Protein AF-A0A938GRR5-F1 (afdb_monomer)

Secondary structure (DSSP, 8-state):
-HHHHHHTTPPEEEESTT-SSHHHHHHT-TT-HHHHHHHHHT--HHHHHHHHHHTSTTEEEE---SSHHHHHHHHTTSSS---HHHHHHHHHHS------HHHHHHHHHHSSTTHHHHHHTGGGS-HHHHGGG-

Solvent-accessible surface area (backbone atoms only — not comparable to full-atom values): 8028 Å² total; per-residue (Å²): 108,71,71,59,33,54,78,66,76,43,75,40,74,42,72,54,74,55,56,98,42,62,63,64,55,52,74,27,23,86,76,43,53,54,60,54,49,18,69,74,69,76,43,52,52,67,22,51,56,48,29,57,52,58,70,39,85,58,42,46,79,56,69,84,56,94,44,70,67,47,41,52,47,57,56,63,21,52,100,64,78,77,51,73,66,58,49,49,47,51,68,70,46,41,55,80,76,74,78,47,72,66,58,56,50,49,49,59,52,47,62,59,95,44,28,71,59,56,60,71,47,41,89,78,45,57,74,78,58,45,70,72,73,115

Nearest PDB structures (foldseek):
  6ky6-assembly2_B  TM=8.957E-01  e=6.451E-05  Thermotoga maritima MSB8
  4wgh-assembly1_A  TM=8.292E-01  e=3.380E-04  Klebsiella pneumoniae
  6cia-assembly1_A  TM=8.270E-01  e=5.042E-04  Klebsiella pneumoniae
  3up8-assembly2_B  TM=8.074E-01  e=4.677E-03  Sinorhizobium meliloti 1021
  7mbf-assembly2_B  TM=8.197E-01  e=1.235E-02  Papaver somniferum

Mean predicted aligned error: 9.27 Å

pLDDT: mean 84.18, std 13.42, range [53.53, 97.94]

Structure (mmCIF, N/CA/C/O backbone):
data_AF-A0A938GRR5-F1
#
_entry.id   AF-A0A938GRR5-F1
#
loop_
_atom_site.group_PDB
_atom_site.id
_atom_site.type_symbol
_atom_site.label_atom_id
_atom_site.label_alt_id
_atom_site.label_comp_id
_atom_site.label_asym_id
_atom_site.label_entity_id
_atom_site.label_seq_id
_atom_site.pdbx_PDB_ins_code
_atom_site.Cartn_x
_atom_site.Cartn_y
_atom_site.Cartn_z
_atom_site.occupancy
_atom_site.B_iso_or_equiv
_atom_site.auth_seq_id
_atom_site.auth_comp_id
_atom_site.auth_asym_id
_atom_site.auth_atom_id
_atom_site.pdbx_PDB_model_num
ATOM 1 N N . MET A 1 1 ? 0.614 19.332 0.961 1.00 84.56 1 MET A N 1
ATOM 2 C CA . MET A 1 1 ? -0.173 19.034 -0.256 1.00 84.56 1 MET A CA 1
ATOM 3 C C . MET A 1 1 ? -1.448 18.274 0.085 1.00 84.56 1 MET A C 1
ATOM 5 O O . MET A 1 1 ? -2.494 18.878 -0.060 1.00 84.56 1 MET A O 1
ATOM 9 N N . ILE A 1 2 ? -1.393 17.035 0.603 1.00 88.25 2 ILE A N 1
ATOM 10 C CA . ILE A 1 2 ? -2.610 16.240 0.894 1.00 88.25 2 ILE A CA 1
ATOM 11 C C . ILE A 1 2 ? -3.643 16.989 1.766 1.00 88.25 2 ILE A C 1
ATOM 13 O O . ILE A 1 2 ? -4.775 17.113 1.304 1.00 88.25 2 ILE A O 1
ATOM 17 N N . PRO A 1 3 ? -3.285 17.584 2.928 1.00 91.75 3 PRO A N 1
ATOM 18 C CA . PRO A 1 3 ? -4.269 18.298 3.751 1.00 91.75 3 PRO A CA 1
ATOM 19 C C . PRO A 1 3 ? -4.926 19.483 3.034 1.00 91.75 3 PRO A C 1
ATOM 21 O O . PRO A 1 3 ? -6.106 19.740 3.221 1.00 91.75 3 PRO A O 1
ATOM 24 N N . TYR A 1 4 ? -4.173 20.172 2.169 1.00 94.81 4 TYR A N 1
ATOM 25 C CA . TYR A 1 4 ? -4.684 21.289 1.374 1.00 94.81 4 TYR A CA 1
ATOM 26 C C . TYR A 1 4 ? -5.677 20.817 0.308 1.00 94.81 4 TYR A C 1
ATOM 28 O O . TYR A 1 4 ? -6.734 21.414 0.142 1.00 94.81 4 TYR A O 1
ATOM 36 N N . CYS A 1 5 ? -5.369 19.737 -0.414 1.00 95.19 5 CYS A N 1
ATOM 37 C CA . CYS A 1 5 ? -6.307 19.183 -1.388 1.00 95.19 5 CYS A CA 1
ATOM 38 C C . CYS A 1 5 ? -7.604 18.737 -0.696 1.00 95.19 5 CYS A C 1
ATOM 40 O O . CYS A 1 5 ? -8.690 19.076 -1.156 1.00 95.19 5 CYS A O 1
ATOM 42 N N . GLN A 1 6 ? -7.488 18.072 0.457 1.00 92.75 6 GLN A N 1
ATOM 43 C CA . GLN A 1 6 ? -8.632 17.623 1.252 1.00 92.75 6 GLN A CA 1
ATOM 44 C C . GLN A 1 6 ? -9.493 18.788 1.759 1.00 92.75 6 GLN A C 1
ATOM 46 O O . GLN A 1 6 ? -10.711 18.739 1.611 1.00 92.75 6 GLN A O 1
ATOM 51 N N . SER A 1 7 ? -8.888 19.857 2.292 1.00 94.81 7 SER A N 1
ATOM 52 C CA . SER A 1 7 ? -9.638 21.021 2.792 1.00 94.81 7 SER A CA 1
ATOM 53 C C . SER A 1 7 ? -10.374 21.794 1.696 1.00 94.81 7 SER A C 1
ATOM 55 O O . SER A 1 7 ? -11.295 22.542 2.000 1.00 94.81 7 SER A O 1
ATOM 57 N N . ASN A 1 8 ? -9.969 21.633 0.433 1.00 96.69 8 ASN A N 1
ATOM 58 C CA . ASN A 1 8 ? -10.558 22.318 -0.719 1.00 96.69 8 ASN A CA 1
ATOM 59 C C . ASN A 1 8 ? -11.446 21.398 -1.578 1.00 96.69 8 ASN A C 1
ATOM 61 O O . ASN A 1 8 ? -11.812 21.773 -2.688 1.00 96.69 8 ASN A O 1
ATOM 65 N N . GLY A 1 9 ? -11.767 20.183 -1.113 1.00 94.12 9 GLY A N 1
ATOM 66 C CA . GLY A 1 9 ? -12.587 19.237 -1.882 1.00 94.12 9 GLY A CA 1
ATOM 67 C C . GLY A 1 9 ? -11.922 18.738 -3.173 1.00 94.12 9 GLY A C 1
ATOM 68 O O . GLY A 1 9 ? -12.603 18.287 -4.091 1.00 94.12 9 GLY A O 1
ATOM 69 N N . ILE A 1 10 ? -10.591 18.816 -3.265 1.00 96.31 10 ILE A N 1
ATOM 70 C CA . ILE A 1 10 ? -9.822 18.384 -4.434 1.00 96.31 10 ILE A CA 1
ATOM 71 C C . ILE A 1 10 ? -9.490 16.898 -4.287 1.00 96.31 10 ILE A C 1
ATOM 73 O O . ILE A 1 10 ? -8.765 16.495 -3.374 1.00 96.31 10 ILE A O 1
ATOM 77 N N . THR A 1 11 ? -9.977 16.087 -5.228 1.00 95.00 11 THR A N 1
ATOM 78 C CA . THR A 1 11 ? -9.652 14.655 -5.293 1.00 95.00 11 THR A CA 1
ATOM 79 C C . THR A 1 11 ? -8.219 14.458 -5.778 1.00 95.00 11 THR A C 1
ATOM 81 O O . THR A 1 11 ? -7.805 15.015 -6.795 1.00 95.00 11 THR A O 1
ATOM 84 N N . ILE A 1 12 ? -7.459 13.634 -5.062 1.00 95.50 12 ILE A N 1
ATOM 85 C CA . ILE A 1 12 ? -6.077 13.300 -5.395 1.00 95.50 12 ILE A CA 1
ATOM 86 C C . ILE A 1 12 ? -6.063 11.981 -6.157 1.00 95.50 12 ILE A C 1
ATOM 88 O O . ILE A 1 12 ? -6.579 10.975 -5.678 1.00 95.50 12 ILE A O 1
ATOM 92 N N . VAL A 1 13 ? -5.404 11.964 -7.313 1.00 95.19 13 VAL A N 1
ATOM 93 C CA . VAL A 1 13 ? -5.132 10.729 -8.053 1.00 95.19 13 VAL A CA 1
ATOM 94 C C . VAL A 1 13 ? -3.683 10.316 -7.813 1.00 95.19 13 VAL A C 1
ATOM 96 O O . VAL A 1 13 ? -2.745 10.979 -8.258 1.00 95.19 13 VAL A O 1
ATOM 99 N N . ALA A 1 14 ? -3.489 9.215 -7.094 1.00 92.00 14 ALA A N 1
ATOM 100 C CA . ALA A 1 14 ? -2.184 8.610 -6.884 1.00 92.00 14 ALA A CA 1
ATOM 101 C C . ALA A 1 14 ? -1.750 7.867 -8.158 1.00 92.00 14 ALA A C 1
ATOM 103 O O . ALA A 1 14 ? -2.179 6.743 -8.435 1.00 92.00 14 ALA A O 1
ATOM 104 N N . TYR A 1 15 ? -0.890 8.522 -8.939 1.00 89.62 15 TYR A N 1
ATOM 105 C CA . TYR A 1 15 ? -0.278 7.953 -10.136 1.00 89.62 15 TYR A CA 1
ATOM 106 C C . TYR A 1 15 ? 0.896 7.033 -9.781 1.00 89.62 15 TYR A C 1
ATOM 108 O O . TYR A 1 15 ? 1.752 7.390 -8.974 1.00 89.62 15 TYR A O 1
ATOM 116 N N . SER A 1 16 ? 0.977 5.870 -10.437 1.00 85.94 16 SER A N 1
ATOM 117 C CA . SER A 1 16 ? 2.041 4.868 -10.231 1.00 85.94 16 SER A CA 1
ATOM 118 C C . SER A 1 16 ? 2.242 4.435 -8.762 1.00 85.94 16 SER A C 1
ATOM 120 O O . SER A 1 16 ? 3.375 4.449 -8.273 1.00 85.94 16 SER A O 1
ATOM 122 N N . PRO A 1 17 ? 1.181 4.007 -8.047 1.00 86.56 17 PRO A N 1
ATOM 123 C CA . PRO A 1 17 ? 1.243 3.721 -6.606 1.00 86.56 17 PRO A CA 1
ATOM 124 C C . PRO A 1 17 ? 2.212 2.591 -6.225 1.00 86.56 17 PRO A C 1
ATOM 126 O O . PRO A 1 17 ? 2.749 2.579 -5.124 1.00 86.56 17 PRO A O 1
ATOM 129 N N . LEU A 1 18 ? 2.482 1.663 -7.146 1.00 85.88 18 LEU A N 1
ATOM 130 C CA . LEU A 1 18 ? 3.394 0.532 -6.946 1.00 85.88 18 LEU A CA 1
ATOM 131 C C . LEU A 1 18 ? 4.797 0.766 -7.536 1.00 85.88 18 LEU A C 1
ATOM 133 O O . LEU A 1 18 ? 5.580 -0.176 -7.668 1.00 85.88 18 LEU A O 1
ATOM 137 N N . SER A 1 19 ? 5.134 2.012 -7.901 1.00 74.25 19 SER A N 1
ATOM 138 C CA . SER A 1 19 ? 6.328 2.344 -8.696 1.00 74.25 19 SER A CA 1
ATOM 139 C C . SER A 1 19 ? 6.378 1.571 -10.032 1.00 74.25 19 SER A C 1
ATOM 141 O O . SER A 1 19 ? 5.390 0.986 -10.468 1.00 74.25 19 SER A O 1
ATOM 143 N N . ARG A 1 20 ? 7.522 1.582 -10.738 1.00 67.06 20 ARG A N 1
ATOM 144 C CA . ARG A 1 20 ? 7.708 0.735 -11.936 1.00 67.06 20 ARG A CA 1
ATOM 145 C C . ARG A 1 20 ? 7.647 -0.761 -11.602 1.00 67.06 20 ARG A C 1
ATOM 147 O O . ARG A 1 20 ? 7.227 -1.542 -12.448 1.00 67.06 20 ARG A O 1
ATOM 154 N N . GLN A 1 21 ? 8.078 -1.133 -10.396 1.00 66.94 21 GLN A N 1
ATOM 155 C CA . GLN A 1 21 ? 8.077 -2.488 -9.846 1.00 66.94 21 GLN A CA 1
ATOM 156 C C . GLN A 1 21 ? 7.992 -2.407 -8.315 1.00 66.94 21 GLN A C 1
ATOM 158 O O . GLN A 1 21 ? 8.588 -1.502 -7.722 1.00 66.94 21 GLN A O 1
ATOM 163 N N . ILE A 1 22 ? 7.371 -3.414 -7.682 1.00 74.44 22 ILE A N 1
ATOM 164 C CA . ILE A 1 22 ? 7.341 -3.589 -6.214 1.00 74.44 22 ILE A CA 1
ATOM 165 C C . ILE A 1 22 ? 8.751 -3.577 -5.598 1.00 74.44 22 ILE A C 1
ATOM 167 O O . ILE A 1 22 ? 8.919 -3.249 -4.430 1.00 74.44 22 ILE A O 1
ATOM 171 N N . GLN A 1 23 ? 9.784 -3.885 -6.389 1.00 74.94 23 GLN A N 1
ATOM 172 C CA . GLN A 1 23 ? 11.174 -3.871 -5.948 1.00 74.94 23 GLN A CA 1
ATOM 173 C C . GLN A 1 23 ? 11.599 -2.514 -5.375 1.00 74.94 23 GLN A C 1
ATOM 175 O O . GLN A 1 23 ? 12.260 -2.478 -4.347 1.00 74.94 23 GLN A O 1
ATOM 180 N N . HIS A 1 24 ? 11.147 -1.399 -5.955 1.00 77.12 24 HIS A N 1
ATOM 181 C CA . HIS A 1 24 ? 11.459 -0.077 -5.404 1.00 77.12 24 HIS A CA 1
ATOM 182 C C . HIS A 1 24 ? 10.805 0.172 -4.041 1.00 77.12 24 HIS A C 1
ATOM 184 O O . HIS A 1 24 ? 11.368 0.898 -3.226 1.00 77.12 24 HIS A O 1
ATOM 190 N N . LEU A 1 25 ? 9.635 -0.424 -3.789 1.00 81.50 25 LEU A N 1
ATOM 191 C CA . LEU A 1 25 ? 8.991 -0.371 -2.476 1.00 81.50 25 LEU A CA 1
ATOM 192 C C . LEU A 1 25 ? 9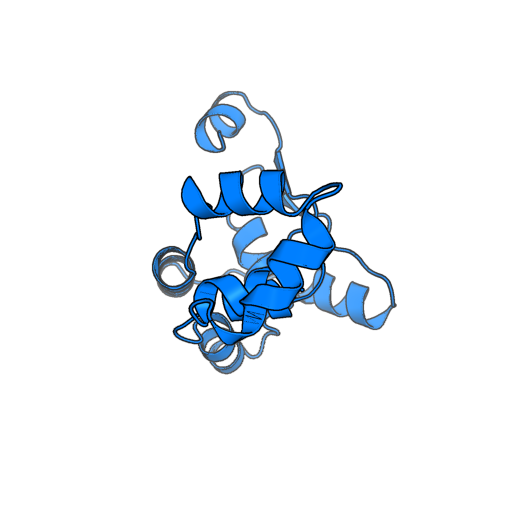.753 -1.231 -1.464 1.00 81.50 25 LEU A C 1
ATOM 194 O O . LEU A 1 25 ? 9.973 -0.780 -0.348 1.00 81.50 25 LEU A O 1
ATOM 198 N N . LYS A 1 26 ? 10.244 -2.407 -1.875 1.00 82.81 26 LYS A N 1
ATOM 199 C CA . LYS A 1 26 ? 11.121 -3.250 -1.044 1.00 82.81 26 LYS A CA 1
ATOM 200 C C . LYS A 1 26 ? 12.440 -2.558 -0.702 1.00 82.81 26 LYS A C 1
ATOM 202 O O . LYS A 1 26 ? 12.891 -2.626 0.433 1.00 82.81 26 LYS A O 1
ATOM 207 N N . ASP A 1 27 ? 13.039 -1.848 -1.656 1.00 82.00 27 ASP A N 1
ATOM 208 C CA . ASP A 1 27 ? 14.266 -1.079 -1.417 1.00 82.00 27 ASP A CA 1
ATOM 209 C C . ASP A 1 27 ? 14.049 0.058 -0.398 1.00 82.00 27 ASP A C 1
ATOM 211 O O . ASP A 1 27 ? 14.992 0.478 0.275 1.00 82.00 27 ASP A O 1
ATOM 215 N N . ALA A 1 28 ? 12.815 0.563 -0.300 1.00 82.69 28 ALA A N 1
ATOM 216 C CA . ALA A 1 28 ? 12.390 1.578 0.660 1.00 82.69 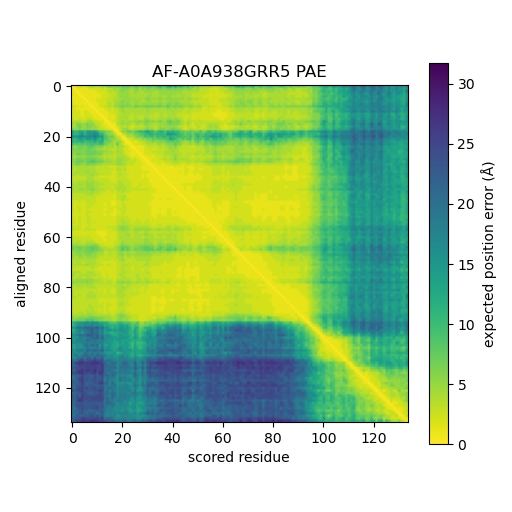28 ALA A CA 1
ATOM 217 C C . ALA A 1 28 ? 11.858 0.987 1.980 1.00 82.69 28 ALA A C 1
ATOM 219 O O . ALA A 1 28 ? 11.487 1.749 2.869 1.00 82.69 28 ALA A O 1
ATOM 220 N N . ASP A 1 29 ? 11.844 -0.337 2.128 1.00 89.44 29 ASP A N 1
ATOM 221 C CA . ASP A 1 29 ? 11.348 -1.056 3.302 1.00 89.44 29 ASP A CA 1
ATOM 222 C C . ASP A 1 29 ? 12.489 -1.860 3.958 1.00 89.44 29 ASP A C 1
ATOM 224 O O . ASP A 1 29 ? 12.543 -3.088 3.859 1.00 89.44 29 ASP A O 1
ATOM 228 N N . PRO A 1 30 ? 13.452 -1.183 4.615 1.00 83.88 30 PRO A N 1
ATOM 229 C CA . PRO A 1 30 ? 14.637 -1.836 5.176 1.00 83.88 30 PRO A CA 1
ATOM 230 C C . PRO A 1 30 ? 14.310 -2.826 6.302 1.00 83.88 30 PRO A C 1
ATOM 232 O O . PRO A 1 30 ? 15.134 -3.683 6.616 1.00 83.88 30 PRO A O 1
ATOM 235 N N . HIS A 1 31 ? 13.129 -2.702 6.912 1.00 88.62 31 HIS A N 1
ATOM 236 C CA . HIS A 1 31 ? 12.681 -3.534 8.026 1.00 88.62 31 HIS A CA 1
ATOM 237 C C . HIS A 1 31 ? 11.682 -4.622 7.604 1.00 88.62 31 HIS A C 1
ATOM 239 O O . HIS A 1 31 ? 11.231 -5.383 8.457 1.00 88.62 31 HIS A O 1
ATOM 245 N N . GLY A 1 32 ? 11.343 -4.722 6.314 1.00 92.75 32 GLY A N 1
ATOM 246 C CA . GLY A 1 32 ? 10.437 -5.750 5.798 1.00 92.75 32 GLY A CA 1
ATOM 247 C C . GLY A 1 32 ? 9.007 -5.640 6.334 1.00 92.75 32 GLY A C 1
ATOM 248 O O . GLY A 1 32 ? 8.336 -6.658 6.518 1.00 92.75 32 GLY A O 1
ATOM 249 N N . VAL A 1 33 ? 8.526 -4.425 6.604 1.00 95.44 33 VAL A N 1
ATOM 250 C CA . VAL A 1 33 ? 7.169 -4.173 7.106 1.00 95.44 33 VAL A CA 1
ATOM 251 C C . VAL A 1 33 ? 6.109 -4.699 6.142 1.00 95.44 33 VAL A C 1
ATOM 253 O O . VAL A 1 33 ? 5.132 -5.302 6.591 1.00 95.44 33 VAL A O 1
ATOM 256 N N . LEU A 1 34 ? 6.298 -4.522 4.832 1.00 94.56 34 LEU A N 1
ATOM 257 C CA . LEU A 1 34 ? 5.362 -5.007 3.815 1.00 94.56 34 LEU A CA 1
ATOM 258 C C . LEU A 1 34 ? 5.244 -6.535 3.837 1.00 94.56 34 LEU A C 1
ATOM 260 O O . LEU A 1 34 ? 4.139 -7.063 3.741 1.00 94.56 34 LEU A O 1
ATOM 264 N N . ASP A 1 35 ? 6.366 -7.238 3.983 1.00 94.81 35 ASP A N 1
ATOM 265 C CA . ASP A 1 35 ? 6.409 -8.702 4.051 1.00 94.81 35 ASP A CA 1
ATOM 266 C C . ASP A 1 35 ? 5.787 -9.223 5.357 1.00 94.81 35 ASP A C 1
ATOM 268 O O . ASP A 1 35 ? 4.987 -10.160 5.342 1.00 94.81 35 ASP A O 1
ATOM 272 N N . GLY A 1 36 ? 6.074 -8.564 6.484 1.00 96.81 36 GLY A N 1
ATOM 273 C CA . GLY A 1 36 ? 5.456 -8.888 7.770 1.00 96.81 36 GLY A CA 1
ATOM 274 C C . GLY A 1 36 ? 3.933 -8.741 7.739 1.00 96.81 36 GLY A C 1
ATOM 275 O O . GLY A 1 36 ? 3.215 -9.650 8.152 1.00 96.81 36 GLY A O 1
ATOM 276 N N . LEU A 1 37 ? 3.434 -7.633 7.186 1.00 97.06 37 LEU A N 1
ATOM 277 C CA . LEU A 1 37 ? 1.996 -7.406 7.031 1.00 97.06 37 LEU A CA 1
ATOM 278 C C . LEU A 1 37 ? 1.357 -8.360 6.017 1.00 97.06 37 LEU A C 1
ATOM 280 O O . LEU A 1 37 ? 0.209 -8.762 6.207 1.00 97.06 37 LEU A O 1
ATOM 284 N N . ALA A 1 38 ? 2.079 -8.756 4.966 1.00 96.38 38 ALA A N 1
ATOM 285 C CA . ALA A 1 38 ? 1.594 -9.737 3.996 1.00 96.38 38 ALA A CA 1
ATOM 286 C C . ALA A 1 38 ? 1.317 -11.086 4.664 1.00 96.38 38 ALA A C 1
ATOM 288 O O . ALA A 1 38 ? 0.242 -11.658 4.477 1.00 96.38 38 ALA A O 1
ATOM 289 N N . ARG A 1 39 ? 2.239 -11.551 5.517 1.00 97.12 39 ARG A N 1
ATOM 290 C CA . ARG A 1 39 ? 2.046 -12.777 6.308 1.00 97.12 39 ARG A CA 1
ATOM 291 C C . ARG A 1 39 ? 0.901 -12.654 7.308 1.00 97.12 39 ARG A C 1
ATOM 293 O O . ARG A 1 39 ? 0.112 -13.580 7.434 1.00 97.12 39 ARG A O 1
ATOM 300 N N . GLU A 1 40 ? 0.808 -11.519 7.996 1.00 97.00 40 GLU A N 1
ATOM 301 C CA . GLU A 1 40 ? -0.212 -11.273 9.022 1.00 97.00 40 GLU A CA 1
ATOM 302 C C . GLU A 1 40 ? -1.633 -11.224 8.441 1.00 97.00 40 GLU A C 1
ATOM 304 O O . GLU A 1 40 ? -2.573 -11.749 9.030 1.00 97.00 40 GLU A O 1
ATOM 309 N N . THR A 1 41 ? -1.795 -10.598 7.275 1.00 96.06 41 THR A N 1
ATOM 310 C CA . THR A 1 41 ? -3.112 -10.350 6.666 1.00 96.06 41 THR A CA 1
ATOM 311 C C . THR A 1 41 ? -3.511 -11.389 5.618 1.00 96.06 41 THR A C 1
ATOM 313 O O . THR A 1 41 ? -4.660 -11.394 5.172 1.00 96.06 41 THR A O 1
ATOM 316 N N . GLY A 1 42 ? -2.573 -12.237 5.181 1.00 96.75 42 GLY A N 1
ATOM 317 C CA . GLY A 1 42 ? -2.756 -13.137 4.038 1.00 96.75 42 GLY A CA 1
ATOM 318 C C . GLY A 1 42 ? -2.901 -12.401 2.699 1.00 96.75 42 GLY A C 1
ATOM 319 O O . GLY A 1 42 ? -3.421 -12.967 1.738 1.00 96.75 42 GLY A O 1
ATOM 320 N N . ARG A 1 43 ? -2.496 -11.126 2.633 1.00 97.06 43 ARG A N 1
ATOM 321 C CA . ARG A 1 43 ? -2.606 -10.260 1.448 1.00 97.06 43 ARG A CA 1
ATOM 322 C C . ARG A 1 43 ? -1.259 -10.104 0.765 1.00 97.06 43 ARG A C 1
ATOM 324 O O . ARG A 1 43 ? -0.209 -10.265 1.383 1.00 97.06 43 ARG A O 1
ATOM 331 N N . THR A 1 44 ? -1.266 -9.747 -0.515 1.00 95.31 44 THR A N 1
ATOM 332 C CA . THR A 1 44 ? -0.010 -9.466 -1.222 1.00 95.31 44 THR A CA 1
ATOM 333 C C . THR A 1 44 ? 0.574 -8.121 -0.774 1.00 95.31 44 THR A C 1
ATOM 335 O O . THR A 1 44 ? -0.142 -7.210 -0.355 1.00 95.31 44 THR A O 1
ATOM 338 N N . MET A 1 45 ? 1.894 -7.949 -0.896 1.00 94.88 45 MET A N 1
ATOM 339 C CA . MET A 1 45 ? 2.537 -6.654 -0.615 1.00 94.88 45 MET A CA 1
ATOM 340 C C . MET A 1 45 ? 1.969 -5.526 -1.492 1.00 94.88 45 MET A C 1
ATOM 342 O O . MET A 1 45 ? 1.867 -4.387 -1.042 1.00 94.88 45 MET A O 1
ATOM 346 N N . ALA A 1 46 ? 1.582 -5.841 -2.735 1.00 93.81 46 ALA A N 1
ATOM 347 C CA . ALA A 1 46 ? 0.935 -4.893 -3.636 1.00 93.81 46 ALA A CA 1
ATOM 348 C C . ALA A 1 46 ? -0.439 -4.470 -3.100 1.00 93.81 46 ALA A C 1
ATOM 350 O O . ALA A 1 46 ? -0.722 -3.275 -3.026 1.00 93.81 46 ALA A O 1
ATOM 351 N N . GLN A 1 47 ? -1.248 -5.429 -2.640 1.00 96.31 47 GLN A N 1
ATOM 352 C CA . GLN A 1 47 ? -2.535 -5.148 -2.006 1.00 96.31 47 GLN A CA 1
ATOM 353 C C . GLN A 1 47 ? -2.386 -4.282 -0.755 1.00 96.31 47 GLN A C 1
ATOM 355 O O . GLN A 1 47 ? -3.157 -3.344 -0.581 1.00 96.31 47 GLN A O 1
ATOM 360 N N . ILE A 1 48 ? -1.383 -4.542 0.087 1.00 96.81 48 ILE A N 1
ATOM 361 C CA . ILE A 1 48 ? -1.117 -3.738 1.291 1.00 96.81 48 ILE A CA 1
ATOM 362 C C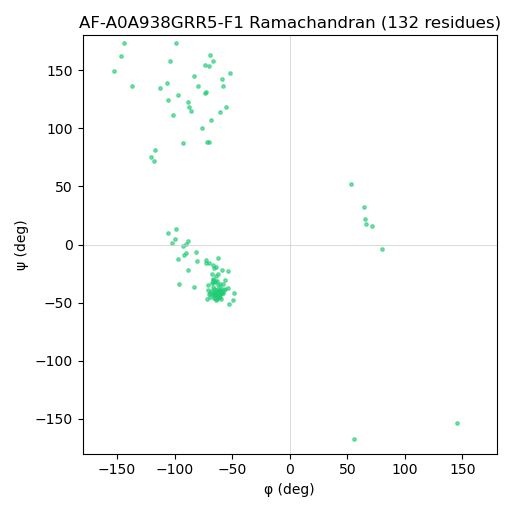 . ILE A 1 48 ? -0.740 -2.303 0.922 1.00 96.81 48 ILE A C 1
ATOM 364 O O . ILE A 1 48 ? -1.311 -1.361 1.471 1.00 96.81 48 ILE A O 1
ATOM 368 N N . ALA A 1 49 ? 0.172 -2.122 -0.037 1.00 94.75 49 ALA A N 1
ATOM 369 C CA . ALA A 1 49 ? 0.579 -0.795 -0.495 1.00 94.75 49 ALA A CA 1
ATOM 370 C C . ALA A 1 49 ? -0.601 -0.007 -1.097 1.00 94.75 49 ALA A C 1
ATOM 372 O O . ALA A 1 49 ? -0.780 1.175 -0.804 1.00 94.75 49 ALA A O 1
ATOM 373 N N . LEU A 1 50 ? -1.446 -0.667 -1.894 1.00 95.69 50 LEU A N 1
ATOM 374 C CA . LEU A 1 50 ? -2.65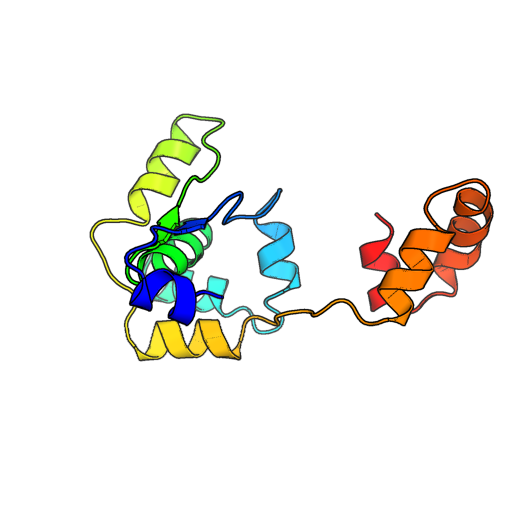1 -0.056 -2.456 1.00 95.69 50 LEU A CA 1
ATOM 375 C C . LEU A 1 50 ? -3.707 0.249 -1.385 1.00 95.69 50 LEU A C 1
ATOM 377 O O . LEU A 1 50 ? -4.306 1.323 -1.424 1.00 95.69 50 LEU A O 1
ATOM 381 N N . ASN A 1 51 ? -3.910 -0.642 -0.409 1.00 97.00 51 ASN A N 1
ATOM 382 C CA . ASN A 1 51 ? -4.834 -0.416 0.705 1.00 97.00 51 ASN A CA 1
ATOM 383 C C . ASN A 1 51 ? -4.397 0.787 1.552 1.00 97.00 51 ASN A C 1
ATOM 385 O O . ASN A 1 51 ? -5.233 1.603 1.934 1.00 97.00 51 ASN A O 1
ATOM 389 N N . TRP A 1 52 ? -3.088 0.961 1.760 1.00 95.62 52 TRP A N 1
ATOM 390 C CA . TRP A 1 52 ? -2.532 2.152 2.404 1.00 95.62 52 TRP A CA 1
ATOM 391 C C . TRP A 1 52 ? -2.820 3.433 1.605 1.00 95.62 52 TRP A C 1
ATOM 393 O O . TRP A 1 52 ? -3.207 4.448 2.179 1.00 95.62 52 TRP A O 1
ATOM 403 N N . CYS A 1 53 ? -2.723 3.418 0.270 1.00 94.44 53 CYS A N 1
ATOM 404 C CA . CYS A 1 53 ? -3.150 4.576 -0.526 1.00 94.44 53 CYS A CA 1
ATOM 405 C C . CYS A 1 53 ? -4.651 4.861 -0.349 1.00 94.44 53 CYS A C 1
ATOM 407 O O . CYS A 1 53 ? -5.035 6.008 -0.128 1.00 94.44 53 CYS A O 1
ATOM 409 N N . LEU A 1 54 ? -5.483 3.815 -0.393 1.00 95.06 54 LEU A N 1
ATOM 410 C CA . LEU A 1 54 ? -6.937 3.896 -0.215 1.00 95.06 54 LEU A CA 1
ATOM 411 C C . LEU A 1 54 ? -7.366 4.302 1.203 1.00 95.06 54 LEU A C 1
ATOM 413 O O . LEU A 1 54 ? -8.509 4.717 1.394 1.00 95.06 54 LEU A O 1
ATOM 417 N N . SER A 1 55 ? -6.489 4.194 2.206 1.00 94.81 55 SER A N 1
ATOM 418 C CA . SER A 1 55 ? -6.803 4.617 3.575 1.00 94.81 55 SER A CA 1
ATOM 419 C C . SER A 1 55 ? -6.841 6.139 3.729 1.00 94.81 55 SER A C 1
ATOM 421 O O . SER A 1 55 ? -7.303 6.634 4.756 1.00 94.81 55 SER A O 1
ATOM 423 N N . HIS A 1 56 ? -6.345 6.887 2.741 1.00 93.06 56 HIS A N 1
ATOM 424 C CA . HIS A 1 56 ? -6.325 8.342 2.762 1.00 93.06 56 HIS A CA 1
ATOM 425 C C . HIS A 1 56 ? -7.628 8.907 2.170 1.00 93.06 56 HIS A C 1
ATOM 427 O O . HIS A 1 56 ? -7.943 8.637 1.008 1.00 93.06 56 HIS A O 1
ATOM 433 N N . PRO A 1 57 ? -8.383 9.730 2.921 1.00 92.44 57 PRO A N 1
ATOM 434 C CA . PRO A 1 57 ? -9.603 10.348 2.411 1.00 92.44 57 PRO A CA 1
ATOM 435 C C . PRO A 1 57 ? -9.345 11.184 1.153 1.00 92.44 57 PRO A C 1
ATOM 437 O O . PRO A 1 57 ? -8.375 11.944 1.097 1.00 92.44 57 PRO A O 1
ATOM 440 N N . GLY A 1 58 ? -10.220 11.060 0.154 1.00 91.88 58 GLY A N 1
ATOM 441 C CA . GLY A 1 58 ? -10.112 11.814 -1.099 1.00 91.88 58 GLY A CA 1
ATOM 442 C C . GLY A 1 58 ? -8.965 11.373 -2.015 1.00 91.88 58 GLY A C 1
ATOM 443 O O . GLY A 1 58 ? -8.605 12.124 -2.921 1.00 91.88 58 GLY A O 1
ATOM 444 N N . VAL A 1 59 ? -8.382 10.186 -1.794 1.00 94.94 59 VAL A N 1
ATOM 445 C CA . VAL A 1 59 ? -7.344 9.607 -2.657 1.00 94.94 59 VAL A CA 1
ATOM 446 C C . VAL A 1 59 ? -7.917 8.463 -3.494 1.00 94.94 59 VAL A C 1
ATOM 448 O O . VAL A 1 59 ? -8.437 7.483 -2.967 1.00 94.94 59 VAL A O 1
ATOM 451 N N . CYS A 1 60 ? -7.773 8.574 -4.812 1.00 94.25 60 CYS A N 1
ATOM 452 C CA . CYS A 1 60 ? -8.046 7.519 -5.782 1.00 94.25 60 CYS A CA 1
ATOM 453 C C . CYS A 1 60 ? -6.722 6.961 -6.320 1.00 94.25 60 CYS A C 1
ATOM 455 O O . CYS A 1 60 ? -5.788 7.719 -6.584 1.00 94.25 60 CYS A O 1
ATOM 457 N N . VAL A 1 61 ? -6.624 5.643 -6.493 1.00 94.69 61 VAL A N 1
ATOM 458 C CA . VAL A 1 61 ? -5.404 4.967 -6.961 1.00 94.69 61 VAL A CA 1
ATOM 459 C C . VAL A 1 61 ? -5.615 4.367 -8.342 1.00 94.69 61 VAL A C 1
ATOM 461 O O . VAL A 1 61 ? -6.608 3.688 -8.579 1.00 94.69 61 VAL A O 1
ATOM 464 N N . ILE A 1 62 ? -4.639 4.567 -9.229 1.00 93.19 62 ILE A N 1
ATOM 465 C CA . ILE A 1 62 ? -4.645 4.034 -10.600 1.00 93.19 62 ILE A CA 1
ATOM 466 C C . ILE A 1 62 ? -3.430 3.117 -10.829 1.00 93.19 62 ILE A C 1
ATOM 468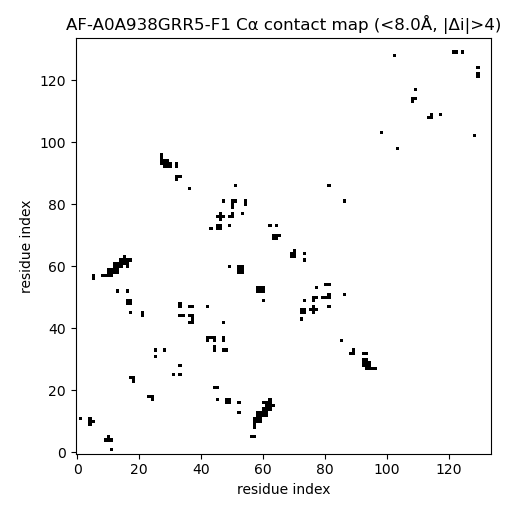 O O . ILE A 1 62 ? -2.431 3.530 -11.430 1.00 93.19 62 ILE A O 1
ATOM 472 N N . PRO A 1 63 ? -3.446 1.878 -10.297 1.00 91.62 63 PRO A N 1
ATOM 473 C CA . PRO A 1 63 ? -2.370 0.926 -10.531 1.00 91.62 63 PRO A CA 1
ATOM 474 C C . PRO A 1 63 ? -2.365 0.430 -11.981 1.00 91.62 63 PRO A C 1
ATOM 476 O O . PRO A 1 63 ? -3.391 0.372 -12.656 1.00 91.62 63 PRO A O 1
ATOM 479 N N . LYS A 1 64 ? -1.187 0.025 -12.461 1.00 89.88 64 LYS A N 1
ATOM 480 C CA . LYS A 1 64 ? -1.047 -0.617 -13.770 1.00 89.88 64 LYS A CA 1
ATOM 481 C C . LYS A 1 64 ? -1.584 -2.051 -13.708 1.00 89.88 64 LYS A C 1
ATOM 483 O O . LYS A 1 64 ? -1.164 -2.825 -12.854 1.00 89.88 64 LYS A O 1
ATOM 488 N N . GLY A 1 65 ? -2.436 -2.420 -14.661 1.00 88.50 65 GLY A N 1
ATOM 489 C CA . GLY A 1 65 ? -2.918 -3.789 -14.867 1.00 88.50 65 GLY A CA 1
ATOM 490 C C . GLY A 1 65 ? -2.486 -4.323 -16.229 1.00 88.50 65 GLY A C 1
ATOM 491 O O . GLY A 1 65 ? -3.246 -4.256 -17.183 1.00 88.50 65 GLY A O 1
ATOM 492 N N . SER A 1 66 ? -1.243 -4.798 -16.351 1.00 86.56 66 SER A N 1
ATOM 493 C CA . SER A 1 66 ? -0.720 -5.333 -17.623 1.00 86.56 66 SER A CA 1
ATOM 494 C C . SER A 1 66 ? -1.125 -6.777 -17.925 1.00 86.56 66 SER A C 1
ATOM 496 O O . SER A 1 66 ? -0.805 -7.267 -19.001 1.00 86.56 66 SER A O 1
ATOM 498 N N . SER A 1 67 ? -1.775 -7.459 -16.982 1.00 92.62 67 SER A N 1
ATOM 499 C CA . SER A 1 67 ? -2.336 -8.801 -17.144 1.00 92.62 67 SER A CA 1
ATOM 500 C C . SER A 1 67 ? -3.612 -8.927 -16.307 1.00 92.62 67 SER A C 1
ATOM 502 O O . SER A 1 67 ? -3.832 -8.121 -15.395 1.00 92.62 67 SER A O 1
ATOM 504 N N . ALA A 1 68 ? -4.447 -9.923 -16.608 1.00 95.56 68 ALA A N 1
ATOM 505 C CA . ALA A 1 68 ? -5.680 -10.171 -15.863 1.00 95.56 68 ALA A CA 1
ATOM 506 C C . ALA A 1 68 ? -5.390 -10.468 -14.384 1.00 95.56 68 ALA A C 1
ATOM 508 O O . ALA A 1 68 ? -6.061 -9.939 -13.501 1.00 95.56 68 ALA A O 1
ATOM 509 N N . GLU A 1 69 ? -4.328 -11.222 -14.107 1.00 93.25 69 GLU A N 1
ATOM 510 C CA . GLU A 1 69 ? -3.886 -11.567 -12.755 1.00 93.25 69 GLU A CA 1
ATOM 511 C C . GLU A 1 69 ? -3.509 -10.313 -11.960 1.00 93.25 69 GLU A C 1
ATOM 513 O O . GLU A 1 69 ? -3.922 -10.168 -10.812 1.00 93.25 69 GLU A O 1
ATOM 518 N N . HIS A 1 70 ? -2.791 -9.363 -12.576 1.00 91.19 70 HIS A N 1
ATOM 519 C CA . HIS A 1 70 ? -2.475 -8.084 -11.934 1.00 91.19 70 HIS A CA 1
ATOM 520 C C . HIS A 1 70 ? -3.729 -7.257 -11.644 1.00 91.19 70 HIS A C 1
ATOM 522 O O . HIS A 1 70 ? -3.803 -6.608 -10.604 1.00 91.19 70 HIS A O 1
ATOM 528 N N . VAL A 1 71 ? -4.711 -7.246 -12.551 1.00 94.38 71 VAL A N 1
ATOM 529 C CA . VAL A 1 71 ? -5.975 -6.529 -12.321 1.00 94.38 71 VAL A CA 1
ATOM 530 C C . VAL A 1 71 ? -6.718 -7.141 -11.135 1.00 94.38 71 VAL A C 1
ATOM 532 O O . VAL A 1 71 ? -7.118 -6.405 -10.236 1.00 94.38 71 VAL A O 1
ATOM 535 N N . VAL A 1 72 ? -6.836 -8.470 -11.091 1.00 95.56 72 VAL A N 1
ATOM 536 C CA . VAL A 1 72 ? -7.481 -9.186 -9.982 1.00 95.56 72 VAL A CA 1
ATOM 537 C C . VAL A 1 72 ? -6.756 -8.923 -8.659 1.00 95.56 72 VAL A C 1
ATOM 539 O O . VAL A 1 72 ? -7.408 -8.595 -7.667 1.00 95.56 72 VAL A O 1
ATOM 542 N N . ASP A 1 73 ? -5.421 -8.984 -8.641 1.00 94.75 73 ASP A N 1
ATOM 543 C CA . ASP A 1 73 ? -4.628 -8.692 -7.440 1.00 94.75 73 ASP A CA 1
ATOM 544 C C . ASP A 1 73 ? -4.815 -7.241 -6.968 1.00 94.75 73 ASP A C 1
ATOM 546 O O . ASP A 1 73 ? -5.068 -6.999 -5.788 1.00 94.75 73 ASP A O 1
ATOM 550 N N . ASN A 1 74 ? -4.789 -6.275 -7.893 1.00 95.12 74 ASN A N 1
ATOM 551 C CA . ASN A 1 74 ? -5.039 -4.865 -7.588 1.00 95.12 74 ASN A CA 1
ATOM 552 C C . ASN A 1 74 ? -6.443 -4.652 -6.996 1.00 95.12 74 ASN A C 1
ATOM 554 O O . ASN A 1 74 ? -6.595 -3.914 -6.020 1.00 95.12 74 ASN A O 1
ATOM 558 N N . CYS A 1 75 ? -7.471 -5.303 -7.550 1.00 95.56 75 CYS A N 1
ATOM 559 C CA . CYS A 1 75 ? -8.834 -5.256 -7.017 1.00 95.56 75 CYS A CA 1
ATOM 560 C C . CYS A 1 75 ? -8.915 -5.837 -5.596 1.00 95.56 75 CYS A C 1
ATOM 562 O O . CYS A 1 75 ? -9.645 -5.301 -4.755 1.00 95.56 75 CYS A O 1
ATOM 564 N N . GLY A 1 76 ? -8.112 -6.864 -5.300 1.00 96.06 76 GLY A N 1
ATOM 565 C CA . GLY A 1 76 ? -7.979 -7.471 -3.972 1.00 96.06 76 GLY A CA 1
ATOM 566 C C . GLY A 1 76 ? -7.449 -6.531 -2.880 1.00 96.06 76 GLY A C 1
ATOM 567 O O . GLY A 1 76 ? -7.543 -6.849 -1.693 1.00 96.06 76 GLY 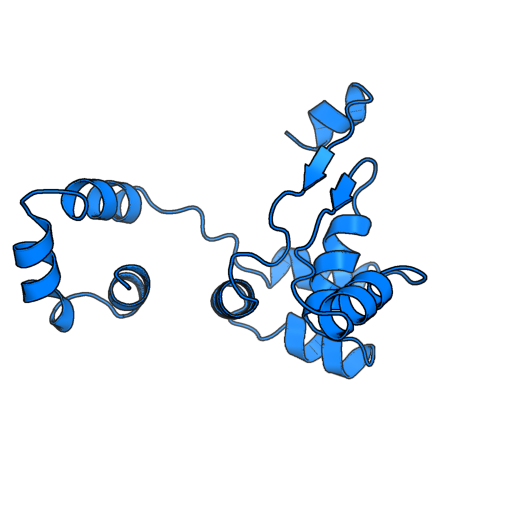A O 1
ATOM 568 N N . ALA A 1 77 ? -6.942 -5.348 -3.241 1.00 96.31 77 ALA A N 1
ATOM 569 C CA . ALA A 1 77 ? -6.574 -4.301 -2.287 1.00 96.31 77 ALA A CA 1
ATOM 570 C C . ALA A 1 77 ? -7.790 -3.599 -1.655 1.00 96.31 77 ALA A C 1
ATOM 572 O O . ALA A 1 77 ? -7.644 -2.887 -0.660 1.00 96.31 77 ALA A O 1
ATOM 573 N N . SER A 1 78 ? -8.979 -3.761 -2.241 1.00 93.88 78 SER A N 1
ATOM 574 C CA . SER A 1 78 ? -10.231 -3.151 -1.787 1.00 93.88 78 SER A CA 1
ATOM 575 C C . SER A 1 78 ? -11.082 -4.123 -0.951 1.00 93.88 78 SER A C 1
ATOM 577 O O . SER A 1 78 ? -10.743 -5.291 -0.798 1.00 93.88 78 SER A O 1
ATOM 579 N N . GLY A 1 79 ? -12.183 -3.645 -0.358 1.00 94.25 79 GLY A N 1
ATOM 580 C CA . GLY A 1 79 ? -13.099 -4.482 0.441 1.00 94.25 79 GLY A CA 1
ATOM 581 C C . GLY A 1 79 ? -12.654 -4.777 1.882 1.00 94.25 79 GLY A C 1
ATOM 582 O O . GLY A 1 79 ? -13.412 -5.357 2.649 1.00 94.25 79 GLY A O 1
ATOM 583 N N . TRP A 1 80 ? -11.462 -4.335 2.283 1.00 96.44 80 TRP A N 1
ATOM 584 C CA . TRP A 1 80 ? -10.956 -4.434 3.656 1.00 96.44 80 TRP A CA 1
ATOM 585 C C . TRP A 1 80 ? -10.129 -3.194 4.013 1.00 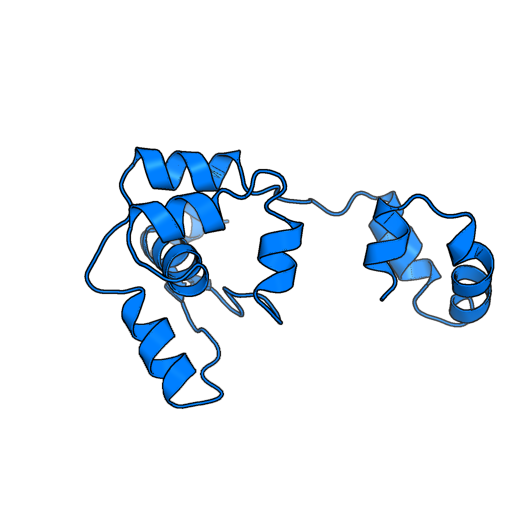96.44 80 TRP A C 1
ATOM 587 O O . TRP A 1 80 ? -9.901 -2.319 3.167 1.00 96.44 80 TRP A O 1
ATOM 597 N N . ARG A 1 81 ? -9.714 -3.068 5.275 1.00 96.75 81 ARG A N 1
ATOM 598 C CA . ARG A 1 81 ? -8.914 -1.935 5.756 1.00 96.75 81 ARG A CA 1
ATOM 599 C C . ARG A 1 81 ? -7.796 -2.420 6.665 1.00 96.75 81 ARG A C 1
ATOM 601 O O . ARG A 1 81 ? -8.039 -3.247 7.540 1.00 96.75 81 ARG A O 1
ATOM 608 N N . LEU A 1 82 ? -6.603 -1.868 6.463 1.00 97.44 82 LEU A N 1
ATOM 609 C CA . LEU A 1 82 ? -5.507 -1.975 7.421 1.00 97.44 82 LEU A CA 1
ATOM 610 C C . LEU A 1 82 ? -5.927 -1.381 8.773 1.00 97.44 82 LEU A C 1
ATOM 612 O O . LEU A 1 82 ? -6.622 -0.360 8.833 1.00 97.44 82 LEU A O 1
ATOM 616 N N . SER A 1 83 ? -5.492 -2.014 9.860 1.00 97.94 83 SER A N 1
ATOM 617 C CA . SER A 1 83 ? -5.706 -1.492 11.209 1.00 97.94 83 SER A CA 1
ATOM 618 C C . SER A 1 83 ? -4.874 -0.224 11.442 1.00 97.94 83 SER A C 1
ATOM 620 O O . SER A 1 83 ? -3.911 0.057 10.724 1.00 97.94 83 SER A O 1
ATOM 622 N N . ARG A 1 84 ? -5.217 0.551 12.479 1.00 97.00 84 ARG A N 1
ATOM 623 C CA . ARG A 1 84 ? -4.439 1.748 12.847 1.00 97.00 84 ARG A CA 1
ATOM 624 C C . A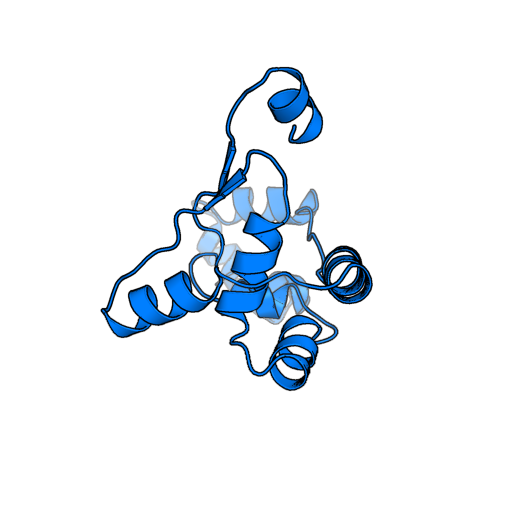RG A 1 84 ? -2.973 1.419 13.139 1.00 97.00 84 ARG A C 1
ATOM 626 O O . ARG A 1 84 ? -2.103 2.172 12.717 1.00 97.00 84 ARG A O 1
ATOM 633 N N . ASP A 1 85 ? -2.715 0.292 13.798 1.00 97.44 85 ASP A N 1
ATOM 634 C CA . ASP A 1 85 ? -1.359 -0.177 14.099 1.00 97.44 85 ASP A CA 1
ATOM 635 C C . ASP A 1 85 ? -0.587 -0.538 12.821 1.00 97.44 85 ASP A C 1
ATOM 637 O O . ASP A 1 85 ? 0.530 -0.071 12.600 1.00 97.44 85 ASP A O 1
ATOM 641 N N . GLN A 1 86 ? -1.221 -1.278 11.908 1.00 97.25 86 GLN A N 1
ATOM 642 C CA . GLN A 1 86 ? -0.615 -1.653 10.628 1.00 97.25 86 GLN A CA 1
ATOM 643 C C . GLN A 1 86 ? -0.296 -0.419 9.768 1.00 97.25 86 GLN A C 1
ATOM 645 O O . GLN A 1 86 ? 0.782 -0.330 9.177 1.00 97.25 86 GLN A O 1
ATOM 650 N N . LEU A 1 87 ? -1.198 0.570 9.736 1.00 96.56 87 LEU A N 1
ATOM 651 C CA . LEU A 1 87 ? -0.958 1.854 9.069 1.00 96.56 87 LEU A CA 1
ATOM 652 C C . LEU A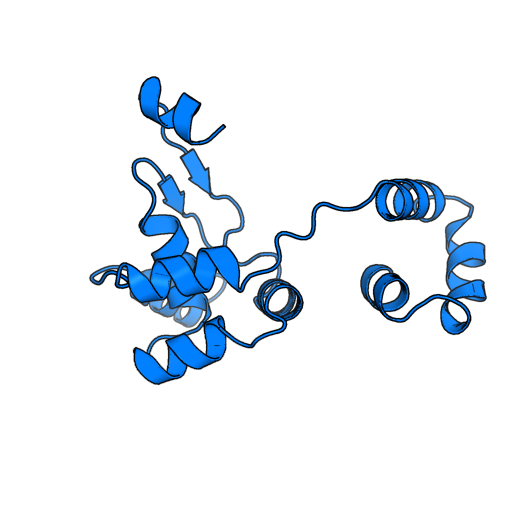 1 87 ? 0.204 2.619 9.710 1.00 96.56 87 LEU A C 1
ATOM 654 O O . LEU A 1 87 ? 1.035 3.182 8.997 1.00 96.56 87 LEU A O 1
ATOM 658 N N . GLN A 1 88 ? 0.288 2.627 11.041 1.00 95.81 88 GLN A N 1
ATOM 659 C CA . GLN A 1 88 ? 1.384 3.272 11.755 1.00 95.81 88 GLN A CA 1
ATOM 660 C C . GLN A 1 88 ? 2.727 2.612 11.428 1.00 95.81 88 GLN A C 1
ATOM 662 O O . GLN A 1 88 ? 3.683 3.327 11.130 1.00 95.81 88 GLN A O 1
ATOM 667 N N . ARG A 1 89 ? 2.785 1.276 11.396 1.00 95.19 89 ARG A N 1
ATOM 668 C CA . ARG A 1 89 ? 3.980 0.513 10.995 1.00 95.19 89 ARG A CA 1
ATOM 669 C C . ARG A 1 89 ? 4.437 0.863 9.580 1.00 95.19 89 ARG A C 1
ATOM 671 O O . ARG A 1 89 ? 5.632 1.030 9.355 1.00 95.19 89 ARG A O 1
ATOM 678 N N . LEU A 1 90 ? 3.508 1.022 8.636 1.00 93.81 90 LEU A N 1
ATOM 679 C CA . LEU A 1 90 ? 3.833 1.456 7.270 1.00 93.81 90 LEU A CA 1
ATOM 680 C C . LEU A 1 90 ? 4.363 2.894 7.234 1.00 93.81 90 LEU A C 1
ATOM 682 O O . LEU A 1 90 ? 5.354 3.164 6.559 1.00 93.81 90 LEU A O 1
ATOM 686 N N . ASN A 1 91 ? 3.741 3.805 7.987 1.00 91.75 91 ASN A N 1
ATOM 687 C CA . ASN A 1 91 ? 4.133 5.215 8.031 1.00 91.75 91 ASN A CA 1
ATOM 688 C C . ASN A 1 91 ? 5.529 5.436 8.629 1.00 91.75 91 ASN A C 1
ATOM 690 O O . ASN A 1 91 ? 6.208 6.387 8.243 1.00 91.75 91 ASN A O 1
ATOM 694 N N . THR A 1 92 ? 5.946 4.598 9.581 1.00 91.19 92 THR A N 1
ATOM 695 C CA . THR A 1 92 ? 7.246 4.729 10.255 1.00 91.19 92 THR A CA 1
ATOM 696 C C . THR A 1 92 ? 8.329 3.842 9.649 1.00 91.19 92 THR A C 1
ATOM 698 O O . THR A 1 92 ? 9.493 4.236 9.636 1.00 91.19 92 THR A O 1
ATOM 701 N N . GLY A 1 93 ? 7.969 2.656 9.155 1.00 87.50 93 GLY A N 1
ATOM 702 C CA . GLY A 1 93 ? 8.925 1.656 8.684 1.00 87.50 93 GLY A CA 1
ATOM 703 C C . GLY A 1 93 ? 9.328 1.787 7.218 1.00 87.50 93 GLY A C 1
ATOM 704 O O . GLY A 1 93 ? 10.409 1.326 6.851 1.00 87.50 93 GLY A O 1
ATOM 705 N N . ILE A 1 94 ? 8.512 2.446 6.386 1.00 86.31 94 ILE A N 1
ATOM 706 C CA . ILE A 1 94 ? 8.879 2.731 4.996 1.00 86.31 94 ILE A CA 1
ATOM 707 C C . ILE A 1 94 ? 9.683 4.030 4.951 1.00 86.31 94 ILE A C 1
ATOM 709 O O . ILE A 1 94 ? 9.185 5.125 5.225 1.00 86.31 94 ILE A O 1
ATOM 713 N N . ALA A 1 95 ? 10.946 3.919 4.553 1.00 72.88 95 ALA A N 1
ATOM 714 C CA . ALA A 1 95 ? 11.836 5.053 4.416 1.00 72.88 95 ALA A CA 1
ATOM 715 C C . ALA A 1 95 ? 11.386 5.944 3.247 1.00 72.88 95 ALA A C 1
ATOM 717 O O . ALA A 1 95 ? 11.622 5.642 2.073 1.00 72.88 95 ALA A O 1
ATOM 718 N N . SER A 1 96 ? 10.812 7.112 3.549 1.00 65.56 96 SER A N 1
ATOM 719 C CA . SER A 1 96 ? 10.665 8.170 2.549 1.00 65.56 96 SER A CA 1
ATOM 720 C C . SER A 1 96 ? 12.051 8.744 2.248 1.00 65.56 96 SER A C 1
ATOM 722 O O . SER A 1 96 ? 12.516 9.682 2.899 1.00 65.56 96 SER A O 1
ATOM 724 N N . CYS A 1 97 ? 12.764 8.161 1.288 1.00 56.28 97 CYS A N 1
ATOM 725 C CA . CYS A 1 97 ? 14.069 8.672 0.893 1.00 56.28 97 CYS A CA 1
ATOM 726 C C . CYS A 1 97 ? 13.861 9.990 0.126 1.00 56.28 97 CYS A C 1
ATOM 728 O O . CYS A 1 97 ? 13.718 10.003 -1.101 1.00 56.28 97 CYS A O 1
ATOM 730 N N . ARG A 1 98 ? 13.810 11.125 0.841 1.00 56.59 98 ARG A N 1
ATOM 731 C CA . ARG A 1 98 ? 14.000 12.434 0.206 1.00 56.59 98 ARG A CA 1
ATOM 732 C C . ARG A 1 98 ? 15.393 12.401 -0.400 1.00 56.59 98 ARG A C 1
ATOM 734 O O . ARG A 1 98 ? 16.378 12.274 0.319 1.00 56.59 98 ARG A O 1
ATOM 741 N N . ARG A 1 99 ? 15.468 12.457 -1.730 1.00 60.78 99 ARG A N 1
ATOM 742 C CA . ARG A 1 99 ? 16.750 12.484 -2.438 1.00 60.78 99 ARG A CA 1
ATOM 743 C C . ARG A 1 99 ? 17.572 13.649 -1.892 1.00 60.78 99 ARG A C 1
ATOM 745 O O . ARG A 1 99 ? 17.138 14.795 -1.978 1.00 60.78 99 ARG A O 1
ATOM 752 N N . GLY A 1 100 ? 18.722 13.341 -1.300 1.00 62.12 100 GLY A N 1
ATOM 753 C CA . GLY A 1 100 ? 19.634 14.351 -0.779 1.00 62.12 100 GLY A CA 1
ATOM 754 C C . GLY A 1 100 ? 20.239 15.181 -1.911 1.00 62.12 100 GLY A C 1
ATOM 755 O O . GLY A 1 100 ? 20.329 14.729 -3.054 1.00 62.12 100 GLY A O 1
ATOM 756 N N . TRP A 1 101 ? 20.701 16.387 -1.589 1.00 54.75 101 TRP A N 1
ATOM 757 C CA . TRP A 1 101 ? 21.295 17.314 -2.560 1.00 54.75 101 TRP A CA 1
ATOM 758 C C . TRP A 1 101 ? 22.444 16.690 -3.374 1.00 54.75 101 TRP A C 1
ATOM 760 O O . TRP A 1 101 ? 22.532 16.901 -4.583 1.00 54.75 101 TRP A O 1
ATOM 770 N N . VAL A 1 102 ? 23.268 15.839 -2.749 1.00 68.44 102 VAL A N 1
ATOM 771 C CA . VAL A 1 102 ? 24.350 15.095 -3.423 1.00 68.44 102 VAL A CA 1
ATOM 772 C C . VAL A 1 102 ? 23.805 14.160 -4.505 1.00 68.44 102 VAL A C 1
ATOM 774 O O . VAL A 1 102 ? 24.333 14.139 -5.612 1.00 68.44 102 VAL A O 1
ATOM 777 N N . GLU A 1 103 ? 22.721 13.428 -4.233 1.00 66.31 103 GLU A N 1
ATOM 778 C CA . GLU A 1 103 ? 22.096 12.545 -5.228 1.00 66.31 103 GLU A CA 1
ATOM 779 C C . GLU A 1 103 ? 21.502 13.343 -6.388 1.00 66.31 103 GLU A C 1
ATOM 781 O O . GLU A 1 103 ? 21.597 12.937 -7.548 1.00 66.31 103 GLU A O 1
ATOM 786 N N . GLN A 1 104 ? 20.916 14.501 -6.085 1.00 66.25 104 GLN A N 1
ATOM 787 C CA . GLN A 1 104 ? 20.332 15.381 -7.088 1.00 66.25 104 GLN A CA 1
ATOM 788 C C . GLN A 1 104 ? 21.414 15.942 -8.020 1.00 66.25 104 GLN A C 1
ATOM 790 O O . GLN A 1 104 ? 21.244 15.901 -9.240 1.00 66.25 104 GLN A O 1
ATOM 795 N N . ARG A 1 105 ? 22.569 16.356 -7.476 1.00 69.12 105 ARG A N 1
ATOM 796 C CA . ARG A 1 105 ? 23.718 16.796 -8.284 1.00 69.12 105 ARG A CA 1
ATOM 797 C C . ARG A 1 105 ? 24.389 15.658 -9.040 1.00 69.12 105 ARG A C 1
ATOM 799 O O . ARG A 1 105 ? 24.693 15.835 -10.214 1.00 69.12 105 ARG A O 1
ATOM 806 N N . LEU A 1 106 ? 24.580 14.491 -8.422 1.00 68.50 106 LEU A N 1
ATOM 807 C CA . LEU A 1 106 ? 25.151 13.323 -9.100 1.00 68.50 106 LEU A CA 1
ATOM 808 C C . LEU A 1 106 ? 24.302 12.895 -10.292 1.00 68.50 106 LEU A C 1
ATOM 810 O O . LEU A 1 106 ? 24.859 12.536 -11.321 1.00 68.50 106 LEU A O 1
ATOM 814 N N . ARG A 1 107 ? 22.971 12.982 -10.199 1.00 66.62 107 ARG A N 1
ATOM 815 C CA . ARG A 1 107 ? 22.087 12.688 -11.330 1.00 66.62 107 ARG A CA 1
ATOM 816 C C . ARG A 1 107 ? 22.248 13.695 -12.463 1.00 66.62 107 ARG A C 1
ATOM 818 O O . ARG A 1 107 ? 22.326 13.267 -13.605 1.00 66.62 107 ARG A O 1
ATOM 825 N N . VAL A 1 108 ? 22.334 14.989 -12.143 1.00 68.25 108 VAL A N 1
ATOM 826 C CA . VAL A 1 108 ? 22.582 16.057 -13.130 1.00 68.25 108 VAL A CA 1
ATOM 827 C C . VAL A 1 108 ? 23.939 15.860 -13.814 1.00 68.25 108 VAL A C 1
ATOM 829 O O . VAL A 1 108 ? 24.043 15.993 -15.028 1.00 68.25 108 VAL A O 1
ATOM 832 N N . LEU A 1 109 ? 24.966 15.468 -13.055 1.00 67.50 109 LEU A N 1
ATOM 833 C CA . LEU A 1 109 ? 26.298 15.164 -13.585 1.00 67.50 109 LEU A CA 1
ATOM 834 C C . LEU A 1 109 ? 26.324 13.853 -14.390 1.00 67.50 109 LEU A C 1
ATOM 836 O O . LEU A 1 109 ? 27.033 13.750 -15.388 1.00 67.50 109 LEU A O 1
ATOM 840 N N . ALA A 1 110 ? 25.537 12.854 -13.989 1.00 63.00 110 ALA A N 1
ATOM 841 C CA . ALA A 1 110 ? 25.413 11.570 -14.675 1.00 63.00 110 ALA A CA 1
ATOM 842 C C . ALA A 1 110 ? 24.464 11.614 -15.888 1.00 63.00 110 ALA A C 1
ATOM 844 O O . ALA A 1 110 ? 24.479 10.692 -16.706 1.00 63.00 110 ALA A O 1
ATOM 845 N N . SER A 1 111 ? 23.652 12.664 -16.039 1.00 57.66 111 SER A N 1
ATOM 846 C CA . SER A 1 111 ? 22.822 12.912 -17.218 1.00 57.66 111 SER A CA 1
ATOM 847 C C . SER A 1 111 ? 23.572 13.805 -18.207 1.00 57.66 111 SER A C 1
ATOM 849 O O . SER A 1 111 ? 23.462 15.025 -18.163 1.00 57.66 111 SER A O 1
ATOM 851 N N . GLY A 1 112 ? 24.365 13.202 -19.096 1.00 66.00 112 GLY A N 1
ATOM 852 C CA . GLY A 1 112 ? 25.050 13.925 -20.171 1.00 66.00 112 GLY A CA 1
ATOM 853 C C . GLY A 1 112 ? 26.430 13.362 -20.505 1.00 66.00 112 GLY A C 1
ATOM 854 O O . GLY A 1 112 ? 26.716 12.187 -20.278 1.00 66.00 112 GLY A O 1
ATOM 855 N N . ARG A 1 113 ? 27.305 14.226 -21.032 1.00 67.38 113 ARG A N 1
ATOM 856 C CA . ARG A 1 113 ? 28.647 13.899 -21.559 1.00 67.38 113 ARG A CA 1
ATOM 857 C C . ARG A 1 113 ? 29.588 13.237 -20.537 1.00 67.38 113 ARG A C 1
ATOM 859 O O . ARG A 1 113 ? 30.518 12.541 -20.924 1.00 67.38 113 ARG A O 1
ATOM 866 N N . LEU A 1 114 ? 29.326 13.422 -19.241 1.00 69.44 114 LEU A N 1
ATOM 867 C CA . LEU A 1 114 ? 30.124 12.890 -18.129 1.00 69.44 114 LEU A CA 1
ATOM 868 C C . LEU A 1 114 ? 29.672 11.499 -17.649 1.00 69.44 114 LEU A C 1
ATOM 870 O O . LEU A 1 114 ? 30.375 10.872 -16.855 1.00 69.44 114 LEU A O 1
ATOM 874 N N . ARG A 1 115 ? 28.547 10.969 -18.152 1.00 69.75 115 ARG A N 1
ATOM 875 C CA . ARG A 1 115 ? 28.032 9.632 -17.803 1.00 69.75 115 ARG A CA 1
ATOM 876 C C . ARG A 1 115 ? 29.081 8.506 -17.890 1.00 69.75 115 ARG A C 1
ATOM 878 O O . ARG A 1 115 ? 29.183 7.755 -16.919 1.00 69.75 115 ARG A O 1
ATOM 885 N N . PRO A 1 116 ? 29.887 8.371 -18.966 1.00 69.62 116 PRO A N 1
ATOM 886 C CA . PRO A 1 116 ? 30.903 7.315 -19.038 1.00 69.62 116 PRO A CA 1
ATOM 887 C C . PRO A 1 116 ? 32.007 7.462 -17.979 1.00 69.62 116 PRO A C 1
ATOM 889 O O . PRO A 1 116 ? 32.511 6.459 -17.483 1.00 69.62 116 PRO A O 1
ATOM 892 N N . ILE A 1 117 ? 32.342 8.690 -17.573 1.00 75.38 117 ILE A N 1
ATOM 893 C CA . ILE A 1 117 ? 33.345 8.954 -16.532 1.00 75.38 117 ILE A CA 1
ATOM 894 C C . ILE A 1 117 ? 32.788 8.553 -15.163 1.00 75.38 117 ILE A C 1
ATOM 896 O O . ILE A 1 117 ? 33.437 7.811 -14.431 1.00 75.38 117 ILE A O 1
ATOM 900 N N . VAL A 1 118 ? 31.554 8.955 -14.845 1.00 70.94 118 VAL A N 1
ATOM 901 C CA . VAL A 1 118 ? 30.888 8.605 -13.576 1.00 70.94 118 VAL A CA 1
ATOM 902 C C . VAL A 1 118 ? 30.729 7.087 -13.424 1.00 70.94 118 VAL A C 1
ATOM 904 O O . VAL A 1 118 ? 30.972 6.544 -12.346 1.00 70.94 118 VAL A O 1
ATOM 907 N N . LEU A 1 119 ? 30.389 6.378 -14.506 1.00 69.81 119 LEU A N 1
ATOM 908 C CA . LEU A 1 119 ? 30.291 4.915 -14.499 1.00 69.81 119 LEU A CA 1
ATOM 909 C C . LEU A 1 119 ? 31.648 4.227 -14.285 1.00 69.81 119 LEU A C 1
ATOM 911 O O . LEU A 1 119 ? 31.690 3.161 -13.671 1.00 69.81 119 LEU A O 1
ATOM 915 N N . LYS A 1 120 ? 32.758 4.842 -14.712 1.00 77.88 120 LYS A N 1
ATOM 916 C CA . LYS A 1 120 ? 34.117 4.314 -14.502 1.00 77.88 120 LYS A CA 1
ATOM 917 C C . LYS A 1 120 ? 34.517 4.305 -13.020 1.00 77.88 120 LYS A C 1
ATOM 919 O O . LYS A 1 120 ? 35.197 3.386 -12.577 1.00 77.88 120 LYS A O 1
ATOM 924 N N . PHE A 1 121 ? 34.024 5.269 -12.238 1.00 76.44 121 PHE A N 1
ATOM 925 C CA . PHE A 1 121 ? 34.255 5.360 -10.788 1.00 76.44 121 PHE A CA 1
ATOM 926 C C . PHE A 1 121 ? 33.225 4.593 -9.942 1.00 76.44 121 PHE A C 1
ATOM 928 O O . PHE A 1 121 ? 33.316 4.575 -8.716 1.00 76.44 121 PHE A O 1
ATOM 935 N N . ARG A 1 122 ? 32.272 3.887 -10.567 1.00 70.12 122 ARG A N 1
ATOM 936 C CA . ARG A 1 122 ? 31.248 3.081 -9.880 1.00 70.12 122 ARG A CA 1
ATOM 937 C C . ARG A 1 122 ? 31.771 2.128 -8.784 1.00 70.12 122 ARG A C 1
ATOM 939 O O . ARG A 1 122 ? 31.110 2.051 -7.744 1.00 70.12 122 ARG A O 1
ATOM 946 N N . PRO A 1 123 ? 32.894 1.396 -8.946 1.00 74.75 123 PRO A N 1
ATOM 947 C CA . PRO A 1 123 ? 33.392 0.498 -7.899 1.00 74.75 123 PRO A CA 1
ATOM 948 C C . PRO A 1 123 ? 33.951 1.228 -6.668 1.00 74.75 123 PRO A C 1
ATOM 950 O O . PRO A 1 123 ? 34.051 0.614 -5.609 1.00 74.75 123 PRO A O 1
ATOM 953 N N . LEU A 1 124 ? 34.244 2.526 -6.778 1.00 75.62 124 LEU A N 1
ATOM 954 C CA . LEU A 1 124 ? 34.730 3.370 -5.681 1.00 75.62 124 LEU A CA 1
ATOM 955 C C . LEU A 1 124 ? 33.589 4.077 -4.933 1.00 75.62 124 LEU A C 1
ATOM 957 O O . LEU A 1 124 ? 33.809 4.673 -3.883 1.00 75.62 124 LEU A O 1
ATOM 961 N N . LEU A 1 125 ? 32.356 4.004 -5.449 1.00 73.50 125 LEU A N 1
ATOM 962 C CA . LEU A 1 125 ? 31.204 4.652 -4.830 1.00 73.50 125 LEU A CA 1
ATOM 963 C C . LEU A 1 125 ? 30.593 3.795 -3.707 1.00 73.50 125 LEU A C 1
ATOM 965 O O . LEU A 1 125 ? 30.504 2.564 -3.858 1.00 73.50 125 LEU A O 1
ATOM 969 N N . PRO A 1 126 ? 30.085 4.440 -2.634 1.00 70.12 126 PRO A N 1
ATOM 970 C CA . PRO A 1 126 ? 29.338 3.786 -1.567 1.00 70.12 126 PRO A CA 1
ATOM 971 C C . PRO A 1 126 ? 28.176 2.921 -2.092 1.00 70.12 126 PRO A C 1
ATOM 973 O O . PRO A 1 126 ? 27.524 3.298 -3.076 1.00 70.12 126 PRO A O 1
ATOM 976 N N . PRO A 1 127 ? 27.833 1.805 -1.419 1.00 61.84 127 PRO A N 1
ATOM 977 C CA . PRO A 1 127 ? 26.789 0.872 -1.865 1.00 61.84 127 PRO A CA 1
ATOM 978 C C . PRO A 1 127 ? 25.411 1.517 -2.084 1.00 61.84 127 PRO A C 1
ATOM 980 O O . PRO A 1 127 ? 24.645 1.075 -2.942 1.00 61.84 127 PRO A O 1
ATOM 983 N N . ALA A 1 128 ? 25.098 2.572 -1.325 1.00 59.41 128 ALA A N 1
ATOM 984 C CA . ALA A 1 128 ? 23.857 3.336 -1.444 1.00 59.41 128 ALA A CA 1
ATOM 985 C C . ALA A 1 128 ? 23.757 4.109 -2.773 1.00 59.41 128 ALA A C 1
ATOM 987 O O . ALA A 1 128 ? 22.686 4.181 -3.369 1.00 59.41 128 ALA A O 1
ATOM 988 N N . ILE A 1 129 ? 24.883 4.634 -3.267 1.00 63.31 129 ILE A N 1
ATOM 989 C CA . ILE A 1 129 ? 24.955 5.402 -4.519 1.00 63.31 129 ILE A CA 1
ATOM 990 C C . ILE A 1 129 ? 25.057 4.448 -5.714 1.00 63.31 129 ILE A C 1
ATOM 992 O O . ILE A 1 129 ? 24.433 4.671 -6.750 1.00 63.31 129 ILE A O 1
ATOM 996 N N . ARG A 1 130 ? 25.778 3.330 -5.553 1.00 66.81 130 ARG A N 1
ATOM 997 C CA . ARG A 1 130 ? 25.968 2.312 -6.597 1.00 66.81 130 ARG A CA 1
ATOM 998 C C . ARG A 1 130 ? 24.651 1.707 -7.093 1.00 66.81 130 ARG A C 1
ATOM 1000 O O . ARG A 1 130 ? 24.487 1.537 -8.298 1.00 66.81 130 ARG A O 1
ATOM 1007 N N . ARG A 1 131 ? 23.716 1.420 -6.179 1.00 58.81 131 ARG A N 1
ATOM 1008 C CA . ARG A 1 131 ? 22.384 0.871 -6.500 1.00 58.81 131 ARG A CA 1
ATOM 1009 C C . ARG A 1 131 ? 21.485 1.854 -7.258 1.00 58.81 131 ARG A C 1
ATOM 1011 O O . ARG A 1 131 ? 20.612 1.423 -7.996 1.00 58.81 131 ARG A O 1
ATOM 1018 N N . LYS A 1 132 ? 21.713 3.163 -7.118 1.00 57.53 132 LYS A N 1
ATOM 1019 C CA . LYS A 1 132 ? 20.870 4.222 -7.704 1.00 57.53 132 LYS A CA 1
ATOM 1020 C C . LYS A 1 132 ? 21.335 4.707 -9.089 1.00 57.53 132 LYS A C 1
ATOM 1022 O O . LYS A 1 132 ? 20.698 5.587 -9.661 1.00 57.53 132 LYS A O 1
ATOM 1027 N N . LEU A 1 133 ? 22.438 4.153 -9.607 1.00 56.75 133 LEU A N 1
ATOM 1028 C CA . LEU A 1 133 ? 23.004 4.428 -10.939 1.00 56.75 133 LEU A CA 1
ATOM 1029 C C . LEU A 1 133 ? 22.646 3.361 -12.003 1.00 56.75 133 LEU A C 1
ATOM 1031 O O . LEU A 1 133 ? 23.172 3.436 -13.114 1.00 56.75 133 LEU A O 1
ATOM 1035 N N . GLN A 1 134 ? 21.802 2.374 -11.666 1.00 53.53 134 GLN A N 1
ATOM 1036 C CA . GLN A 1 134 ? 21.167 1.443 -12.618 1.00 53.53 134 GLN A CA 1
ATOM 1037 C C . GLN A 1 134 ? 20.004 2.123 -13.349 1.00 53.53 134 GLN A C 1
ATOM 1039 O O . GLN A 1 134 ? 19.882 1.896 -14.571 1.00 53.53 134 GLN A O 1
#

Sequence (134 aa):
MIPYCQSNGITIVAYSPLSRQIQHLKDADPHGVLDGLARETGRTMAQIALNWCLSHPGVCVIPKGSSAEHVVDNCGASGWRLSRDQLQRLNTGIASCRRGWVEQRLRVLASGRLRPIVLKFRPLLPPAIRRKLQ

Foldseek 3Di:
DLVVCVVVVHAAEDPALCPVHVVVQVVQQPPCLLVVVCVVVVAHSLLLSLLLQVVRPRYDYDHDDPDPVSVVNSPSSDPDHDDPVSNVCCVPRGHPPPPDPVNVVVVVCCPDPCVVVSVVCLVVDDPVSNVVND

Radius of gyration: 17.94 Å; Cα contacts (8 Å, |Δi|>4): 125; chains: 1; bounding box: 48×36×36 Å